Protein AF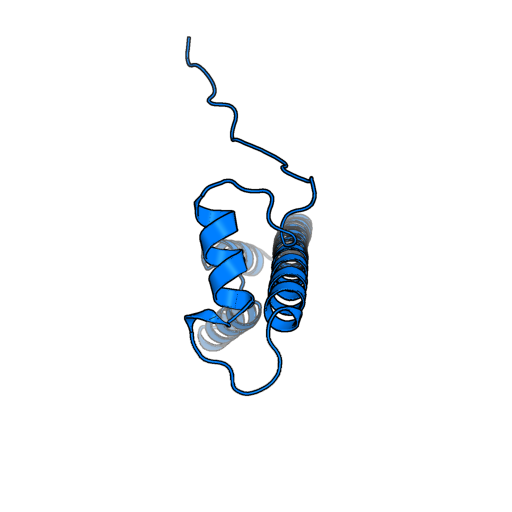-A0A8X8GC58-F1 (afdb_monomer_lite)

pLDDT: mean 84.24, std 17.7, range [37.31, 97.81]

InterPro domains:
  IPR000551 MerR-type HTH domain [PS50937] (1-28)
  IPR009061 Putative DNA-binding domain superfamily [SSF46955] (2-87)
  IPR015358 Transcription regulator MerR, DNA binding [PF09278] (3-67)

Radius of gyration: 23.02 Å; chains: 1; bounding box: 51×25×60 Å

Foldseek 3Di:
DVVVLVVQLVVCVVVVNPVVLSVVVVVCVVPVVDDCVVVVVSVVVSVVVVVVVVVVVVLVVVLVVVLVVQADDDDDPVSGRSNVLVVCVVVVHDHPSDPDDDDDDDDDPDDD

Structure (mmCIF, N/CA/C/O backbone):
data_AF-A0A8X8GC58-F1
#
_entry.id   AF-A0A8X8GC58-F1
#
loop_
_atom_site.group_PDB
_atom_site.id
_atom_site.type_symbol
_atom_site.label_atom_id
_atom_site.label_alt_id
_atom_site.label_comp_id
_atom_site.label_asym_id
_atom_site.label_entity_id
_atom_site.label_seq_id
_atom_site.pdbx_PDB_ins_code
_atom_site.Cartn_x
_atom_site.Cartn_y
_atom_site.Cartn_z
_atom_site.occupancy
_atom_site.B_iso_or_equiv
_atom_site.auth_seq_id
_atom_site.auth_comp_id
_atom_site.auth_asym_id
_atom_site.auth_atom_id
_atom_site.pdbx_PDB_model_num
ATOM 1 N N . ALA A 1 1 ? 23.093 -12.394 -20.723 1.00 66.38 1 ALA A N 1
ATOM 2 C CA . ALA A 1 1 ? 21.786 -12.603 -21.377 1.00 66.38 1 ALA A CA 1
ATOM 3 C C . ALA A 1 1 ? 20.711 -13.142 -20.417 1.00 66.38 1 ALA A C 1
ATOM 5 O O . ALA A 1 1 ? 19.969 -12.343 -19.863 1.00 66.38 1 ALA A O 1
ATOM 6 N N . HIS A 1 2 ? 20.599 -14.455 -20.147 1.00 86.88 2 HIS A N 1
ATOM 7 C CA . HIS A 1 2 ? 19.457 -14.973 -19.356 1.00 86.88 2 HIS A CA 1
ATOM 8 C C . HIS A 1 2 ? 19.470 -14.585 -17.868 1.00 86.88 2 HIS A C 1
ATOM 10 O O . HIS A 1 2 ? 18.414 -14.304 -17.302 1.00 86.88 2 HIS A O 1
ATOM 16 N N . LEU A 1 3 ? 20.651 -14.526 -17.241 1.00 93.12 3 LEU A N 1
ATOM 17 C CA . LEU A 1 3 ? 20.779 -14.131 -15.832 1.00 93.12 3 LEU A CA 1
ATOM 18 C C . LEU A 1 3 ? 20.395 -12.664 -15.596 1.00 93.12 3 LEU A C 1
ATOM 20 O O . LEU A 1 3 ? 19.714 -12.370 -14.621 1.00 93.12 3 LEU A O 1
ATOM 24 N N . GLU A 1 4 ? 20.771 -11.761 -16.503 1.00 91.38 4 GLU A N 1
ATOM 25 C CA . GLU A 1 4 ? 20.411 -10.337 -16.426 1.00 91.38 4 GLU A CA 1
ATOM 26 C C . GLU A 1 4 ? 18.901 -10.144 -16.571 1.00 91.38 4 GLU A C 1
ATOM 28 O O . GLU A 1 4 ? 18.292 -9.444 -15.766 1.00 91.38 4 GLU A O 1
ATOM 33 N N . ARG A 1 5 ? 18.269 -10.844 -17.526 1.00 93.94 5 ARG A N 1
ATOM 34 C CA . ARG A 1 5 ? 16.810 -10.809 -17.706 1.00 93.94 5 ARG A CA 1
ATOM 35 C C . ARG A 1 5 ? 16.071 -11.315 -16.465 1.00 93.94 5 ARG A C 1
ATOM 37 O O . ARG A 1 5 ? 15.082 -10.719 -16.048 1.00 93.94 5 ARG A O 1
ATOM 44 N N . LEU A 1 6 ? 16.556 -12.391 -15.842 1.00 95.31 6 LEU A N 1
ATOM 45 C CA . LEU A 1 6 ? 15.965 -12.909 -14.607 1.00 95.31 6 LEU A CA 1
ATOM 46 C C . LEU A 1 6 ? 16.179 -11.954 -13.424 1.00 95.31 6 LEU A C 1
ATOM 48 O O . LEU A 1 6 ? 15.263 -11.752 -12.626 1.00 95.31 6 LEU A O 1
ATOM 52 N N . ALA A 1 7 ? 17.363 -11.347 -13.316 1.00 95.81 7 ALA A N 1
ATOM 53 C CA . ALA A 1 7 ? 17.651 -10.342 -12.299 1.00 95.81 7 ALA A CA 1
ATOM 54 C C . ALA A 1 7 ? 16.732 -9.119 -12.441 1.00 95.81 7 ALA A C 1
ATOM 56 O O . ALA A 1 7 ? 16.198 -8.655 -11.433 1.00 95.81 7 ALA A O 1
ATOM 57 N N . PHE A 1 8 ? 16.483 -8.670 -13.675 1.00 95.38 8 PHE A N 1
ATOM 58 C CA . PHE A 1 8 ? 15.538 -7.601 -13.995 1.00 95.38 8 PHE A CA 1
ATOM 59 C C . PHE A 1 8 ? 14.116 -7.942 -13.535 1.00 95.38 8 PHE A C 1
ATOM 61 O O . PHE A 1 8 ? 13.530 -7.209 -12.741 1.00 95.38 8 PHE A O 1
ATOM 68 N N . ILE A 1 9 ? 13.595 -9.109 -13.936 1.00 95.75 9 ILE A N 1
ATOM 69 C CA . ILE A 1 9 ? 12.263 -9.580 -13.520 1.00 95.75 9 ILE A CA 1
ATOM 70 C C . ILE A 1 9 ? 12.156 -9.630 -11.994 1.00 95.75 9 ILE A C 1
ATOM 72 O O . ILE A 1 9 ? 11.184 -9.138 -11.422 1.00 95.75 9 ILE A O 1
ATOM 76 N N . ARG A 1 10 ? 13.160 -10.204 -11.320 1.00 96.75 10 ARG A N 1
ATOM 77 C CA . ARG A 1 10 ? 13.185 -10.299 -9.856 1.00 96.75 10 ARG A CA 1
ATOM 78 C C . ARG A 1 10 ? 13.156 -8.917 -9.205 1.00 96.75 10 ARG A C 1
ATOM 80 O O . ARG A 1 10 ? 12.462 -8.748 -8.207 1.00 96.75 10 ARG A O 1
ATOM 87 N N . HIS A 1 11 ? 13.878 -7.946 -9.760 1.00 96.56 11 HIS A N 1
ATOM 88 C CA . HIS A 1 11 ? 13.891 -6.580 -9.248 1.00 96.56 11 HIS A CA 1
ATOM 89 C C . HIS A 1 11 ? 12.521 -5.905 -9.400 1.00 96.56 11 HIS A C 1
ATOM 91 O O . HIS A 1 11 ? 11.982 -5.416 -8.412 1.00 96.56 11 HIS A O 1
ATOM 97 N N . CYS A 1 12 ? 11.893 -5.976 -10.577 1.00 96.25 12 CYS A N 1
ATOM 98 C CA . CYS A 1 12 ? 10.550 -5.423 -10.777 1.00 96.25 12 CYS A CA 1
ATOM 99 C C . CYS A 1 12 ? 9.503 -6.085 -9.864 1.00 96.25 12 CYS A C 1
ATOM 101 O O . CYS A 1 12 ? 8.636 -5.411 -9.311 1.00 96.25 12 CYS A O 1
ATOM 103 N N . ARG A 1 13 ? 9.597 -7.404 -9.644 1.00 95.75 13 ARG A N 1
ATOM 104 C CA . ARG A 1 13 ? 8.704 -8.127 -8.724 1.00 95.75 13 ARG A CA 1
ATOM 105 C C . ARG A 1 13 ? 8.925 -7.757 -7.258 1.00 95.75 13 ARG A C 1
ATOM 107 O O . ARG A 1 13 ? 7.961 -7.778 -6.506 1.00 95.75 13 ARG A O 1
ATOM 114 N N . ALA A 1 14 ? 10.145 -7.388 -6.865 1.00 96.00 14 ALA A N 1
ATOM 115 C CA . ALA A 1 14 ? 10.420 -6.841 -5.534 1.00 96.00 14 ALA A CA 1
ATOM 116 C C . ALA A 1 14 ? 9.814 -5.438 -5.325 1.00 96.00 14 ALA A C 1
ATOM 118 O O . ALA A 1 14 ? 9.647 -5.019 -4.186 1.00 96.00 14 ALA A O 1
ATOM 119 N N . LEU A 1 15 ? 9.456 -4.740 -6.409 1.00 94.88 15 LEU A N 1
ATOM 120 C CA . LEU A 1 15 ? 8.716 -3.471 -6.405 1.00 94.88 15 LEU A CA 1
ATOM 121 C C . LEU A 1 15 ? 7.196 -3.671 -6.563 1.00 94.88 15 LEU A C 1
ATOM 123 O O . LEU A 1 15 ? 6.477 -2.737 -6.922 1.00 94.88 15 LEU A O 1
ATOM 127 N N . ASP A 1 16 ? 6.711 -4.900 -6.362 1.00 94.62 16 ASP A N 1
ATOM 128 C CA . ASP A 1 16 ? 5.311 -5.298 -6.534 1.00 94.62 16 ASP A CA 1
ATOM 129 C C . ASP A 1 16 ? 4.718 -5.002 -7.925 1.00 94.62 16 ASP A C 1
ATOM 131 O O . ASP A 1 16 ? 3.498 -4.992 -8.097 1.00 94.62 16 ASP A O 1
ATOM 135 N N . MET A 1 17 ? 5.549 -4.827 -8.959 1.00 94.50 17 MET A N 1
ATOM 136 C CA . MET A 1 17 ? 5.047 -4.623 -10.321 1.00 94.50 17 MET A CA 1
ATOM 137 C C . MET A 1 17 ? 4.368 -5.900 -10.829 1.00 94.50 17 MET A C 1
ATOM 139 O O . MET A 1 17 ? 4.973 -6.982 -10.759 1.00 94.50 17 MET A O 1
ATOM 143 N N . PRO A 1 18 ? 3.129 -5.831 -11.345 1.00 92.88 18 PRO A N 1
ATOM 144 C CA . PRO A 1 18 ? 2.441 -6.999 -11.878 1.00 92.88 18 PRO A CA 1
ATOM 145 C C . PRO A 1 18 ? 3.184 -7.540 -13.102 1.00 92.88 18 PRO A C 1
ATOM 147 O O . PRO A 1 18 ? 3.845 -6.802 -13.829 1.00 92.88 18 PRO A O 1
ATOM 150 N N . LEU A 1 19 ? 3.062 -8.846 -13.361 1.00 93.75 19 LEU A N 1
ATOM 151 C CA . LEU A 1 19 ? 3.807 -9.500 -14.444 1.00 93.75 19 LEU A CA 1
ATOM 152 C C . LEU A 1 19 ? 3.546 -8.856 -15.819 1.00 93.75 19 LEU A C 1
ATOM 154 O O . LEU A 1 19 ? 4.457 -8.810 -16.638 1.00 93.75 19 LEU A O 1
ATOM 158 N N . ALA A 1 20 ? 2.343 -8.318 -16.043 1.00 92.62 20 ALA A N 1
ATOM 159 C CA . ALA A 1 20 ? 1.998 -7.580 -17.258 1.00 92.62 20 ALA A CA 1
ATOM 160 C C . ALA A 1 20 ? 2.880 -6.333 -17.468 1.00 92.62 20 ALA A C 1
ATOM 162 O O . ALA A 1 20 ? 3.358 -6.097 -18.576 1.00 92.62 20 ALA A O 1
ATOM 163 N N . ASP A 1 21 ? 3.166 -5.574 -16.409 1.00 93.88 21 ASP A N 1
ATOM 164 C CA . ASP A 1 21 ? 4.038 -4.399 -16.491 1.00 93.88 21 ASP A CA 1
ATOM 165 C C . ASP A 1 21 ? 5.508 -4.804 -16.630 1.00 93.88 21 ASP A C 1
ATOM 167 O O . ASP A 1 21 ? 6.243 -4.207 -17.413 1.00 93.88 21 ASP A O 1
ATOM 171 N N . VAL A 1 22 ? 5.928 -5.891 -15.972 1.00 95.38 22 VAL A N 1
ATOM 172 C CA . VAL A 1 22 ? 7.276 -6.453 -16.171 1.00 95.38 22 VAL A CA 1
ATOM 173 C C . VAL A 1 22 ? 7.485 -6.895 -17.624 1.00 95.38 22 VAL A C 1
ATOM 175 O O . VAL A 1 22 ? 8.556 -6.672 -18.181 1.00 95.38 22 VAL A O 1
ATOM 178 N N . GLN A 1 23 ? 6.474 -7.490 -18.264 1.00 93.75 23 GLN A N 1
ATOM 179 C CA . GLN A 1 23 ? 6.531 -7.864 -19.682 1.00 93.75 23 GLN A CA 1
ATOM 180 C C . GLN A 1 23 ? 6.670 -6.641 -20.597 1.00 93.75 23 GLN A C 1
ATOM 182 O O . GLN A 1 23 ? 7.476 -6.681 -21.524 1.00 93.75 23 GLN A O 1
ATOM 187 N N . ARG A 1 24 ? 5.946 -5.549 -20.318 1.00 92.38 24 ARG A N 1
ATOM 188 C CA . ARG A 1 24 ? 6.086 -4.282 -21.058 1.00 92.38 24 ARG A CA 1
ATOM 189 C C . ARG A 1 24 ? 7.485 -3.693 -20.913 1.00 92.38 24 ARG A C 1
ATOM 191 O O . ARG A 1 24 ? 8.105 -3.347 -21.910 1.00 92.38 24 ARG A O 1
ATOM 198 N N . LEU A 1 25 ? 8.015 -3.644 -19.692 1.00 93.88 25 LEU A N 1
ATOM 199 C CA . LEU A 1 25 ? 9.368 -3.142 -19.451 1.00 93.88 25 LEU A CA 1
ATOM 200 C C . LEU A 1 25 ? 10.442 -4.013 -20.115 1.00 93.88 25 LEU A C 1
ATOM 202 O O . LEU A 1 25 ? 11.418 -3.487 -20.638 1.00 93.88 25 LEU A O 1
ATOM 206 N N . LEU A 1 26 ? 10.254 -5.336 -20.138 1.00 93.56 26 LEU A N 1
ATOM 207 C CA . LEU A 1 26 ? 11.132 -6.239 -20.883 1.00 93.56 26 LEU A CA 1
ATOM 208 C C . LEU A 1 26 ? 11.086 -5.974 -22.390 1.00 93.56 26 LEU A C 1
ATOM 210 O O . LEU A 1 26 ? 12.124 -6.045 -23.035 1.00 93.56 26 LEU A O 1
ATOM 214 N N . HIS A 1 27 ? 9.909 -5.672 -22.942 1.00 91.19 27 HIS A N 1
ATOM 215 C CA . HIS A 1 27 ? 9.782 -5.318 -24.352 1.00 91.19 27 HIS A CA 1
ATOM 216 C C . HIS A 1 27 ? 10.568 -4.043 -24.673 1.00 91.19 27 HIS A C 1
ATOM 218 O O . HIS A 1 27 ? 11.361 -4.057 -25.605 1.00 91.19 27 HIS A O 1
ATOM 224 N N . LEU A 1 28 ? 10.433 -2.994 -23.859 1.00 90.25 28 LEU A N 1
ATOM 225 C CA . LEU A 1 28 ? 11.177 -1.740 -24.033 1.00 90.25 28 LEU A CA 1
ATOM 226 C C . LEU A 1 28 ? 12.694 -1.938 -23.869 1.00 90.25 28 LEU A C 1
ATOM 228 O O . LEU A 1 28 ? 13.483 -1.357 -24.605 1.00 90.25 28 LEU A O 1
ATOM 232 N N . LEU A 1 29 ? 13.121 -2.816 -22.955 1.00 89.94 29 LEU A N 1
ATOM 233 C CA . LEU A 1 29 ? 14.535 -3.174 -22.795 1.00 89.94 29 LEU A CA 1
ATOM 234 C C . LEU A 1 29 ? 15.108 -3.870 -24.043 1.00 89.94 29 LEU A C 1
ATOM 236 O O . LEU A 1 29 ? 16.268 -3.653 -24.390 1.00 89.94 29 LEU A O 1
ATOM 240 N N . ASP A 1 30 ? 14.296 -4.693 -24.711 1.00 89.88 30 ASP A N 1
ATOM 241 C CA . ASP A 1 30 ? 14.653 -5.363 -25.964 1.00 89.88 30 ASP A CA 1
ATOM 242 C C . ASP A 1 30 ? 14.650 -4.368 -27.171 1.00 89.88 30 ASP A C 1
ATOM 244 O O . ASP A 1 30 ? 15.176 -4.710 -28.231 1.00 89.88 30 ASP A O 1
ATOM 248 N N . HIS A 1 31 ? 14.134 -3.131 -27.010 1.00 88.62 31 HIS A N 1
ATOM 249 C CA . HIS A 1 31 ? 14.019 -2.082 -28.047 1.00 88.62 31 HIS A CA 1
ATOM 250 C C . HIS A 1 31 ? 14.584 -0.716 -27.578 1.00 88.62 3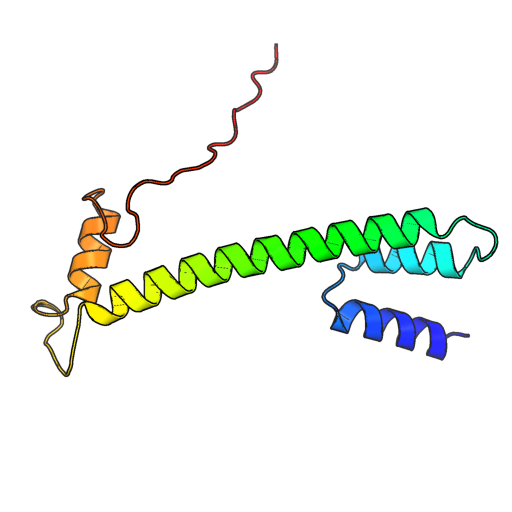1 HIS A C 1
ATOM 252 O O . HIS A 1 31 ? 13.851 0.250 -27.387 1.00 88.62 31 HIS A O 1
ATOM 258 N N . PRO A 1 32 ? 15.915 -0.573 -27.429 1.00 80.31 32 PRO A N 1
ATOM 259 C CA . PRO A 1 32 ? 16.544 0.599 -26.800 1.00 80.31 32 PRO A CA 1
ATOM 260 C C . PRO A 1 32 ? 16.491 1.904 -27.618 1.00 80.31 32 PRO A C 1
ATOM 262 O O . PRO A 1 32 ? 16.999 2.924 -27.159 1.00 80.31 32 PRO A O 1
ATOM 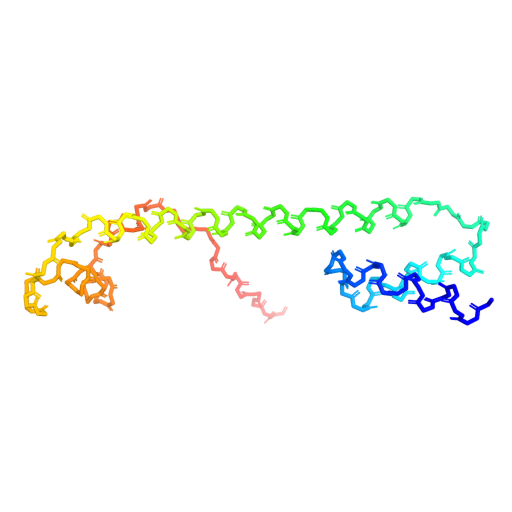265 N N . LEU A 1 33 ? 15.950 1.871 -28.840 1.00 84.31 33 LEU A N 1
ATOM 266 C CA . LEU A 1 33 ? 15.737 3.059 -29.676 1.00 84.31 33 LEU A CA 1
ATOM 267 C C . LEU A 1 33 ? 14.345 3.675 -29.477 1.00 84.31 33 LEU A C 1
ATOM 269 O O . LEU A 1 33 ? 14.086 4.751 -30.018 1.00 84.31 33 LEU A O 1
ATOM 273 N N . ASP A 1 34 ? 13.471 3.003 -28.726 1.00 81.88 34 ASP A N 1
ATOM 274 C CA . ASP A 1 34 ? 12.143 3.505 -28.401 1.00 81.88 34 ASP A CA 1
ATOM 275 C C . ASP A 1 34 ? 12.219 4.607 -27.337 1.00 81.88 34 ASP A C 1
ATOM 277 O O . ASP A 1 34 ? 13.156 4.693 -26.538 1.00 81.88 34 ASP A O 1
ATOM 281 N N . ASP A 1 35 ? 11.209 5.473 -27.334 1.00 79.75 35 ASP A N 1
ATOM 282 C CA . ASP A 1 35 ? 11.115 6.578 -26.390 1.00 79.75 35 ASP A CA 1
ATOM 283 C C . ASP A 1 35 ? 10.868 6.063 -24.961 1.00 79.75 35 ASP A C 1
ATOM 285 O O . ASP A 1 35 ? 9.983 5.238 -24.710 1.00 79.75 35 ASP A O 1
ATOM 289 N N . CYS A 1 36 ? 11.619 6.586 -23.989 1.00 87.38 36 CYS A N 1
ATOM 290 C CA . CYS A 1 36 ? 11.456 6.221 -22.587 1.00 87.38 36 CYS A CA 1
ATOM 291 C C . CYS A 1 36 ? 10.152 6.756 -21.970 1.00 87.38 36 CYS A C 1
ATOM 293 O O . CYS A 1 36 ? 9.821 6.373 -20.846 1.00 87.38 36 CYS A O 1
ATOM 295 N N . LEU A 1 37 ? 9.377 7.576 -22.694 1.00 88.56 37 LEU A N 1
ATOM 296 C CA . LEU A 1 37 ? 8.061 8.058 -22.259 1.00 88.56 37 LEU A CA 1
ATOM 297 C C . LEU A 1 37 ? 7.115 6.938 -21.800 1.00 88.56 37 LEU A C 1
ATOM 299 O O . LEU A 1 37 ? 6.348 7.135 -20.855 1.00 88.56 37 LEU A O 1
ATOM 303 N N . ASP A 1 38 ? 7.153 5.763 -22.431 1.00 86.50 38 ASP A N 1
ATOM 304 C CA . ASP A 1 38 ? 6.291 4.648 -22.025 1.00 86.50 38 ASP A CA 1
ATOM 305 C C . ASP A 1 38 ? 6.757 3.991 -20.717 1.00 86.50 38 ASP A C 1
ATOM 307 O O . ASP A 1 38 ? 5.921 3.554 -19.919 1.00 86.50 38 ASP A O 1
ATOM 311 N N . VAL A 1 39 ? 8.066 4.008 -20.434 1.00 92.00 39 VAL A N 1
ATOM 312 C CA . VAL A 1 39 ? 8.604 3.632 -19.117 1.00 92.00 39 VAL A CA 1
ATOM 313 C C . VAL A 1 39 ? 8.106 4.620 -18.066 1.00 92.00 39 VAL A C 1
ATOM 315 O O . VAL A 1 39 ? 7.536 4.202 -17.059 1.00 92.00 39 VAL A O 1
ATOM 318 N N . ASP A 1 40 ? 8.246 5.923 -18.317 1.00 93.44 40 ASP A N 1
ATOM 319 C CA . ASP A 1 40 ? 7.823 6.969 -17.379 1.00 93.44 40 ASP A CA 1
ATOM 320 C C . ASP A 1 40 ? 6.326 6.884 -17.065 1.00 93.44 40 ASP A C 1
ATOM 322 O O . ASP A 1 40 ? 5.918 6.950 -15.903 1.00 93.44 40 ASP A O 1
ATOM 326 N N . ARG A 1 41 ? 5.479 6.681 -18.080 1.00 93.50 41 ARG A N 1
ATOM 327 C CA . ARG A 1 41 ? 4.030 6.495 -17.894 1.00 93.50 41 ARG A CA 1
ATOM 328 C C . ARG A 1 41 ? 3.708 5.270 -17.047 1.00 93.50 41 ARG A C 1
ATOM 330 O O . ARG A 1 41 ? 2.855 5.358 -16.158 1.00 93.50 41 ARG A O 1
ATOM 337 N N . LEU A 1 42 ? 4.376 4.146 -17.305 1.00 93.56 42 LEU A N 1
ATOM 338 C CA . LEU A 1 42 ? 4.184 2.911 -16.548 1.00 93.56 42 LEU A CA 1
ATOM 339 C C . LEU A 1 42 ? 4.561 3.115 -15.079 1.00 93.56 42 LEU A C 1
ATOM 341 O O . LEU A 1 42 ? 3.772 2.788 -14.191 1.00 93.56 42 LEU A O 1
ATOM 345 N N . ILE A 1 43 ? 5.723 3.717 -14.816 1.00 94.88 43 ILE A N 1
ATOM 346 C CA . ILE A 1 43 ? 6.188 3.989 -13.452 1.00 94.88 43 ILE A CA 1
ATOM 347 C C . ILE A 1 43 ? 5.256 4.969 -12.734 1.00 94.88 43 ILE A C 1
ATOM 349 O O . ILE A 1 43 ? 4.872 4.705 -11.595 1.00 94.88 43 ILE A O 1
ATOM 353 N N . ASN A 1 44 ? 4.824 6.047 -13.392 1.00 95.75 44 ASN A N 1
ATOM 354 C CA . ASN A 1 44 ? 3.877 7.006 -12.817 1.00 95.75 44 ASN A CA 1
ATOM 355 C C . ASN A 1 44 ? 2.528 6.357 -12.474 1.00 95.75 44 ASN A C 1
ATOM 357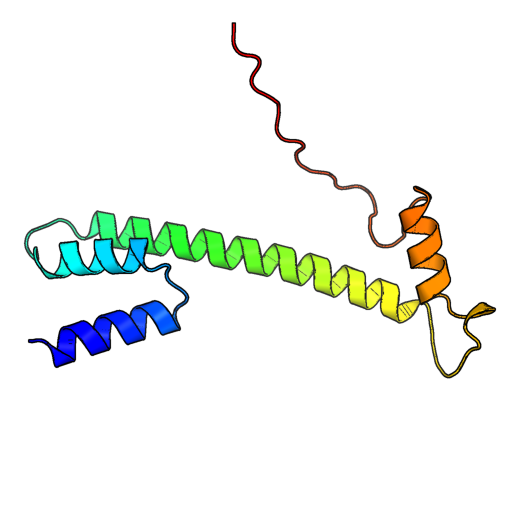 O O . ASN A 1 44 ? 1.969 6.614 -11.408 1.00 95.75 44 ASN A O 1
ATOM 361 N N . THR A 1 45 ? 2.026 5.475 -13.341 1.00 94.56 45 THR A N 1
ATOM 362 C CA . THR A 1 45 ? 0.782 4.728 -13.095 1.00 94.56 45 THR A CA 1
ATOM 363 C C . THR A 1 45 ? 0.926 3.800 -11.889 1.00 94.56 45 THR A C 1
ATOM 365 O O . THR A 1 45 ? 0.076 3.801 -10.998 1.00 94.56 45 THR A O 1
ATOM 368 N N . HIS A 1 46 ? 2.025 3.043 -11.809 1.00 95.44 46 HIS A N 1
ATOM 369 C CA . HIS A 1 46 ? 2.279 2.156 -10.671 1.00 95.44 46 HIS A CA 1
ATOM 370 C C . HIS A 1 46 ? 2.445 2.939 -9.365 1.00 95.44 46 HIS A C 1
ATOM 372 O O . HIS A 1 46 ? 1.882 2.560 -8.338 1.00 95.44 46 HIS A O 1
ATOM 378 N N . LEU A 1 47 ? 3.146 4.076 -9.404 1.00 96.31 47 LEU A N 1
ATOM 379 C CA . LEU A 1 47 ? 3.289 4.964 -8.252 1.00 96.31 47 LEU A CA 1
ATOM 380 C C . LEU A 1 47 ? 1.925 5.460 -7.754 1.00 96.31 47 LEU A C 1
ATOM 382 O O . LEU A 1 47 ? 1.661 5.394 -6.552 1.00 96.31 47 LEU A O 1
ATOM 386 N N . ALA A 1 48 ? 1.044 5.891 -8.660 1.00 96.62 48 ALA A N 1
ATOM 387 C CA . ALA A 1 48 ? -0.309 6.318 -8.311 1.00 96.62 48 ALA A CA 1
ATOM 388 C C . ALA A 1 48 ? -1.118 5.184 -7.653 1.00 96.62 48 ALA A C 1
ATOM 390 O O . ALA A 1 48 ? -1.783 5.407 -6.640 1.00 96.62 48 ALA A O 1
ATOM 391 N N . HIS A 1 49 ? -1.016 3.951 -8.160 1.00 94.56 49 HIS A N 1
ATOM 392 C CA . HIS A 1 49 ? -1.666 2.787 -7.547 1.00 94.56 49 HIS A CA 1
ATOM 393 C C . HIS A 1 49 ? -1.145 2.496 -6.134 1.00 94.56 49 HIS A C 1
ATOM 395 O O . HIS A 1 49 ? -1.937 2.269 -5.215 1.00 94.56 49 HIS A O 1
ATOM 401 N N . VAL A 1 50 ? 0.176 2.522 -5.939 1.00 96.44 50 VAL A N 1
ATOM 402 C CA . VAL A 1 50 ? 0.797 2.309 -4.623 1.00 96.44 50 VAL A CA 1
ATOM 403 C C . VAL A 1 50 ? 0.354 3.392 -3.637 1.00 96.44 50 VAL A C 1
ATOM 405 O O . VAL A 1 50 ? -0.034 3.074 -2.512 1.00 96.44 50 VAL A O 1
ATOM 408 N N . GLN A 1 51 ? 0.348 4.658 -4.060 1.00 97.31 51 GLN A N 1
ATOM 409 C CA . GLN A 1 51 ? -0.114 5.779 -3.239 1.00 97.31 51 GLN A CA 1
ATOM 410 C C . GLN A 1 51 ? -1.598 5.652 -2.873 1.00 97.31 51 GLN A C 1
ATOM 412 O O . GLN A 1 51 ? -1.949 5.839 -1.708 1.00 97.31 51 GLN A O 1
ATOM 417 N N . GLY A 1 52 ? -2.457 5.269 -3.821 1.00 97.25 52 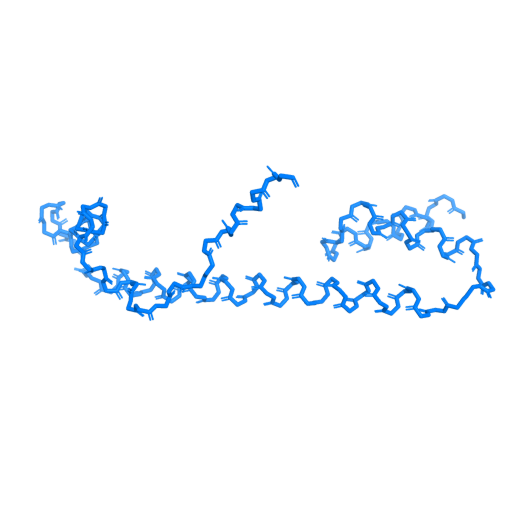GLY A N 1
ATOM 418 C CA . GLY A 1 52 ? -3.876 5.021 -3.558 1.00 97.25 52 GLY A CA 1
ATOM 419 C C . GLY A 1 52 ? -4.082 3.912 -2.524 1.00 97.25 52 GLY A C 1
ATOM 420 O O . GLY A 1 52 ? -4.788 4.102 -1.534 1.00 97.25 52 GLY A O 1
ATOM 421 N N . ARG A 1 53 ? -3.384 2.779 -2.678 1.00 96.25 53 ARG A N 1
ATOM 422 C CA . ARG A 1 53 ? -3.442 1.677 -1.706 1.00 96.25 53 ARG A CA 1
ATOM 423 C C . ARG A 1 53 ? -2.944 2.100 -0.325 1.00 96.25 53 ARG A C 1
ATOM 425 O O . ARG A 1 53 ? -3.543 1.709 0.675 1.00 96.25 53 ARG A O 1
ATOM 432 N N . LEU A 1 54 ? -1.873 2.892 -0.256 1.00 97.38 54 LEU A N 1
ATOM 433 C CA . LEU A 1 54 ? -1.359 3.417 1.007 1.00 97.38 54 LEU A CA 1
ATOM 434 C C . LEU A 1 54 ? -2.410 4.279 1.714 1.00 97.38 54 LEU A C 1
ATOM 436 O O . LEU A 1 54 ? -2.643 4.083 2.904 1.00 97.38 54 LEU A O 1
ATOM 440 N N . GLN A 1 55 ? -3.086 5.171 0.988 1.00 97.50 55 GLN A N 1
ATOM 441 C CA . GLN A 1 55 ? -4.156 6.001 1.547 1.00 97.50 55 GLN A CA 1
ATOM 442 C C . GLN A 1 55 ? -5.317 5.150 2.081 1.00 97.50 55 GLN A C 1
ATOM 444 O O . GLN A 1 55 ? -5.777 5.378 3.201 1.00 97.50 55 GLN A O 1
ATOM 449 N N . SER A 1 56 ? -5.755 4.131 1.333 1.00 95.62 56 SER A N 1
ATOM 450 C CA . SER A 1 56 ? -6.801 3.207 1.791 1.00 95.62 56 SER A CA 1
ATOM 451 C C . SER A 1 56 ? -6.383 2.440 3.049 1.00 95.62 56 SER A C 1
ATOM 453 O O . SER A 1 56 ? -7.164 2.325 3.991 1.00 95.62 56 SER A O 1
ATOM 455 N N . LEU A 1 57 ? -5.139 1.954 3.104 1.00 97.81 57 LEU A N 1
ATOM 456 C CA . LEU A 1 57 ? -4.618 1.243 4.274 1.00 97.81 57 LEU A CA 1
ATOM 457 C C . LEU A 1 57 ? -4.457 2.164 5.488 1.00 97.81 57 LEU A C 1
ATOM 459 O O . LEU A 1 57 ? -4.743 1.742 6.603 1.00 97.81 57 LEU A O 1
ATOM 463 N N . GLN A 1 58 ? -4.062 3.422 5.292 1.00 97.69 58 GLN A N 1
ATOM 464 C CA . GLN A 1 58 ? -4.015 4.425 6.359 1.00 97.69 58 GLN A CA 1
ATOM 465 C C . GLN A 1 58 ? -5.414 4.785 6.874 1.00 97.69 58 GLN A C 1
ATOM 467 O O . GLN A 1 58 ? -5.595 5.020 8.068 1.00 97.69 58 GLN A O 1
ATOM 472 N N . ALA A 1 59 ? -6.421 4.842 5.999 1.00 94.62 59 ALA A N 1
ATOM 473 C CA . ALA A 1 59 ? -7.810 5.017 6.416 1.00 94.62 59 ALA A CA 1
ATOM 474 C C . ALA A 1 59 ? -8.292 3.824 7.254 1.00 94.62 59 ALA A C 1
ATOM 476 O O . ALA A 1 59 ? -8.780 4.025 8.364 1.00 94.62 59 ALA A O 1
ATOM 477 N N . LEU A 1 60 ? -8.058 2.598 6.779 1.00 95.56 60 LEU A N 1
ATOM 478 C CA . LEU A 1 60 ? -8.395 1.378 7.512 1.00 95.56 60 LEU A CA 1
ATOM 479 C C . LEU A 1 60 ? -7.671 1.298 8.864 1.00 95.56 60 LEU A C 1
ATOM 481 O O . LEU A 1 60 ? -8.286 0.966 9.873 1.00 95.56 60 LEU A O 1
ATOM 485 N N . ALA A 1 61 ? -6.379 1.633 8.908 1.00 96.81 61 ALA A N 1
ATOM 486 C CA . ALA A 1 61 ? -5.603 1.648 10.145 1.00 96.81 61 ALA A CA 1
ATOM 487 C C . ALA A 1 61 ? -6.227 2.589 11.185 1.00 96.81 61 ALA A C 1
ATOM 489 O O . ALA A 1 61 ? -6.464 2.169 12.314 1.00 96.81 61 ALA A O 1
ATOM 490 N N . ARG A 1 62 ? -6.598 3.813 10.784 1.00 95.75 62 ARG A N 1
ATOM 491 C CA . ARG A 1 62 ? -7.283 4.770 11.670 1.00 95.75 62 ARG A CA 1
ATOM 492 C C . ARG A 1 62 ? -8.615 4.231 12.195 1.00 95.75 62 ARG A C 1
ATOM 494 O O . ARG A 1 62 ? -8.913 4.392 13.374 1.00 95.75 62 ARG A O 1
ATOM 501 N N . GLN A 1 63 ? -9.400 3.563 11.351 1.00 93.12 63 GLN A N 1
ATOM 502 C CA . GLN A 1 63 ? -10.669 2.950 11.765 1.00 93.12 63 GLN A CA 1
ATOM 503 C C . GLN A 1 63 ? -10.453 1.830 12.789 1.00 93.12 63 GLN A C 1
ATOM 505 O O . GLN A 1 63 ? -11.163 1.752 13.790 1.00 93.12 63 GLN A O 1
ATOM 510 N N . LEU A 1 64 ? -9.443 0.983 12.575 1.00 94.06 64 LEU A N 1
ATOM 511 C CA . LEU A 1 64 ? -9.093 -0.089 13.507 1.00 94.06 64 LEU A CA 1
ATOM 512 C C . LEU A 1 64 ? -8.534 0.451 14.829 1.00 94.06 64 LEU A C 1
ATOM 514 O O . LEU A 1 64 ? -8.823 -0.114 15.882 1.00 94.06 64 LEU A O 1
ATOM 518 N N . GLU A 1 65 ? -7.781 1.550 14.803 1.00 94.94 65 GLU A N 1
ATOM 519 C CA . GLU A 1 65 ? -7.311 2.246 16.007 1.00 94.94 65 GLU A CA 1
ATOM 520 C C . GLU A 1 65 ? -8.478 2.826 16.817 1.00 94.94 65 GLU A C 1
ATOM 522 O O . GLU A 1 65 ? -8.552 2.612 18.030 1.00 94.94 65 GLU A O 1
ATOM 527 N N . GLN A 1 66 ? -9.432 3.491 16.154 1.00 92.19 66 GLN A N 1
ATOM 528 C CA . GLN A 1 66 ? -10.656 3.991 16.789 1.00 92.19 66 GLN A CA 1
ATOM 529 C C . GLN A 1 66 ? -11.466 2.856 17.417 1.00 92.19 66 GLN A C 1
ATOM 531 O O . GLN A 1 66 ? -11.869 2.955 18.577 1.00 92.19 66 GLN A O 1
ATOM 536 N N . LEU A 1 67 ? -11.661 1.759 16.679 1.00 92.75 67 LEU A N 1
ATOM 537 C CA . LEU A 1 67 ? -12.346 0.574 17.181 1.00 92.75 67 LEU A CA 1
ATOM 538 C C . LEU A 1 67 ? -11.603 -0.009 18.388 1.00 92.75 67 LEU A C 1
ATOM 540 O O . LEU A 1 67 ? -12.214 -0.288 19.416 1.00 92.75 67 LEU A O 1
ATOM 544 N N . ARG A 1 68 ? -10.272 -0.137 18.316 1.00 93.62 68 ARG A N 1
ATOM 545 C CA . ARG A 1 68 ? -9.454 -0.645 19.424 1.00 93.62 68 ARG A CA 1
ATOM 546 C C . ARG A 1 68 ? -9.603 0.204 20.687 1.00 93.62 68 ARG A C 1
ATOM 548 O O . ARG A 1 68 ? -9.637 -0.367 21.779 1.00 93.62 68 ARG A O 1
ATOM 555 N N . GLY A 1 69 ? -9.739 1.522 20.539 1.00 92.31 69 GLY A N 1
ATOM 556 C CA . GLY A 1 69 ? -10.002 2.466 21.629 1.00 92.31 69 GLY A CA 1
ATOM 557 C C . GLY A 1 69 ? -11.349 2.271 22.339 1.00 92.31 69 GLY A C 1
ATOM 558 O O . GLY A 1 69 ? -11.591 2.895 23.366 1.00 92.31 69 GLY A O 1
ATOM 559 N N . ARG A 1 70 ? -12.233 1.394 21.848 1.00 91.62 70 ARG A N 1
ATOM 560 C CA . ARG A 1 70 ? -13.542 1.113 22.465 1.00 91.62 70 ARG A CA 1
ATOM 561 C C . ARG A 1 70 ? -13.494 0.069 23.576 1.00 91.62 70 ARG A C 1
ATOM 563 O O . ARG A 1 70 ? -14.492 -0.136 24.256 1.00 91.62 70 ARG A O 1
ATOM 570 N N . CYS A 1 71 ? -12.364 -0.605 23.786 1.00 94.06 71 CYS A N 1
ATOM 571 C CA . CYS A 1 71 ? -12.248 -1.636 24.815 1.00 94.06 71 CYS A CA 1
ATOM 572 C C . CYS A 1 71 ? -10.864 -1.619 25.472 1.00 94.06 71 CYS A C 1
ATOM 574 O O . CYS A 1 71 ? -9.851 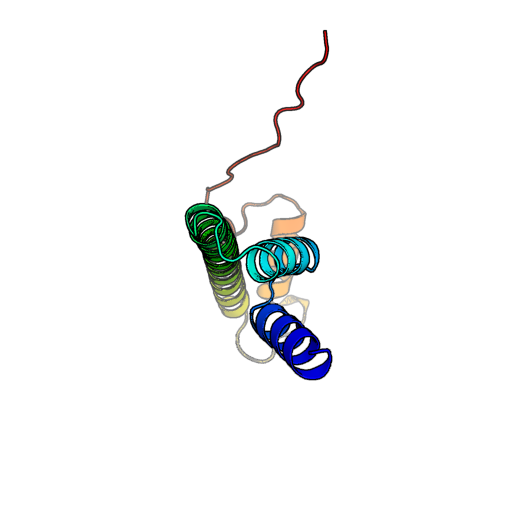-1.851 24.809 1.00 94.06 71 CYS A O 1
ATOM 576 N N . HIS A 1 72 ? -10.820 -1.437 26.793 1.00 89.69 72 HIS A N 1
ATOM 577 C CA . HIS A 1 72 ? -9.581 -1.327 27.565 1.00 89.69 72 HIS A CA 1
ATOM 578 C C . HIS A 1 72 ? -9.519 -2.397 28.659 1.00 89.69 72 HIS A C 1
ATOM 580 O O . HIS A 1 72 ? -10.444 -2.538 29.434 1.00 89.69 72 HIS A O 1
ATOM 586 N N . GLY A 1 73 ? -8.415 -3.135 28.777 1.00 84.44 73 GLY A N 1
ATOM 587 C CA . GLY A 1 73 ? -8.283 -4.161 29.821 1.00 84.44 73 GLY A CA 1
ATOM 588 C C . GLY A 1 73 ? -9.063 -5.453 29.537 1.00 84.44 73 GLY A C 1
ATOM 589 O O . GLY A 1 73 ? -9.344 -5.782 28.384 1.00 84.44 73 GLY A O 1
ATOM 590 N N . ARG A 1 74 ? -9.329 -6.239 30.590 1.00 84.88 74 ARG A N 1
ATOM 591 C CA . ARG A 1 74 ? -10.008 -7.545 30.504 1.00 84.88 74 ARG A CA 1
ATOM 592 C C . ARG A 1 74 ? -11.477 -7.374 30.874 1.00 84.88 74 ARG A C 1
ATOM 594 O O . ARG A 1 74 ? -11.796 -7.240 32.049 1.00 84.88 74 ARG A O 1
ATOM 601 N N . HIS A 1 75 ? -12.329 -7.419 29.862 1.00 88.06 75 HIS A N 1
ATOM 602 C CA . HIS A 1 75 ? -13.782 -7.391 29.985 1.00 88.06 75 HIS A CA 1
ATOM 603 C C . HIS A 1 75 ? -14.380 -8.734 29.577 1.00 88.06 75 HIS A C 1
ATOM 605 O O . HIS A 1 75 ? -13.753 -9.510 28.848 1.00 88.06 75 HIS A O 1
ATOM 611 N N . THR A 1 76 ? -15.600 -9.009 30.032 1.00 92.38 76 THR A N 1
ATOM 612 C CA . THR A 1 76 ? -16.399 -10.086 29.437 1.00 92.38 76 THR A CA 1
ATOM 613 C C . THR A 1 76 ? -16.781 -9.719 27.998 1.00 92.38 76 THR A C 1
ATOM 615 O O . THR A 1 76 ? -16.718 -8.557 27.599 1.00 92.38 76 THR A O 1
ATOM 618 N N . THR A 1 77 ? -17.191 -10.693 27.182 1.00 89.56 77 THR A N 1
ATOM 619 C CA . THR A 1 77 ? -17.648 -10.409 25.809 1.00 89.56 77 THR A CA 1
ATOM 620 C C . THR A 1 77 ? -18.874 -9.498 25.777 1.00 89.56 77 THR A C 1
ATOM 622 O O . THR A 1 77 ? -18.989 -8.685 24.866 1.00 89.56 77 THR A O 1
ATOM 625 N N . ALA A 1 78 ? -19.744 -9.588 26.789 1.00 90.19 78 ALA A N 1
ATOM 626 C CA . ALA A 1 78 ? -20.916 -8.727 26.944 1.00 90.19 78 ALA A CA 1
ATOM 627 C C . ALA A 1 78 ? -20.551 -7.251 27.200 1.00 90.19 78 ALA A C 1
ATOM 629 O O . ALA A 1 78 ? -21.305 -6.360 26.831 1.00 90.19 78 ALA A O 1
ATOM 630 N N . GLU A 1 79 ? -19.387 -6.993 27.796 1.00 91.31 79 GLU A N 1
ATOM 631 C CA . GLU A 1 79 ? -18.875 -5.651 28.112 1.00 91.31 79 GLU A CA 1
ATOM 632 C C . GLU A 1 79 ? -17.852 -5.153 27.073 1.00 91.31 79 GLU A C 1
ATOM 634 O O . GLU A 1 79 ? -17.269 -4.077 27.216 1.00 91.31 79 GLU A O 1
ATOM 639 N N . CYS A 1 80 ? -17.582 -5.940 26.028 1.00 94.69 80 CYS A N 1
ATOM 640 C CA . CYS A 1 80 ? -16.569 -5.617 25.035 1.00 94.69 80 CYS A CA 1
ATOM 641 C C . CYS A 1 80 ? -17.091 -4.563 24.052 1.00 94.69 80 CYS A C 1
ATOM 643 O O . CYS A 1 80 ? -17.797 -4.886 23.094 1.00 94.69 80 CYS A O 1
ATOM 645 N N . GLY A 1 81 ? -16.678 -3.308 24.239 1.00 91.88 81 GLY A N 1
ATOM 646 C CA . GLY A 1 81 ? -17.080 -2.201 23.364 1.00 91.88 81 GLY A CA 1
ATOM 647 C C . GLY A 1 81 ? -16.706 -2.392 21.888 1.00 91.88 81 GLY A C 1
ATOM 648 O O . GLY A 1 81 ? -17.408 -1.892 21.019 1.00 91.88 81 GLY A O 1
ATOM 649 N N . ILE A 1 82 ? -15.665 -3.180 21.581 1.00 93.94 82 ILE A N 1
ATOM 650 C CA . ILE A 1 82 ? -15.321 -3.555 20.195 1.00 93.94 82 ILE A CA 1
ATOM 651 C C . ILE A 1 82 ? -16.420 -4.423 19.573 1.00 93.94 82 ILE A C 1
ATOM 653 O O . ILE A 1 82 ? -16.844 -4.168 18.450 1.00 93.94 82 ILE A O 1
ATOM 657 N N . LEU A 1 83 ? -16.867 -5.465 20.285 1.00 93.31 83 LEU A N 1
ATOM 658 C CA . LEU A 1 83 ? -17.906 -6.366 19.779 1.00 93.31 83 LEU A CA 1
ATOM 659 C C . LEU A 1 83 ? -19.239 -5.636 19.647 1.00 93.31 83 LEU A C 1
ATOM 661 O O . LEU A 1 83 ? -19.945 -5.850 18.668 1.00 93.31 83 LEU A O 1
ATOM 665 N N . HIS A 1 84 ? -19.550 -4.758 20.600 1.00 91.50 84 HIS A N 1
ATOM 666 C CA . HIS A 1 84 ? -20.747 -3.931 20.539 1.00 91.50 84 HIS A CA 1
ATOM 667 C C . HIS A 1 84 ? -20.770 -3.051 19.278 1.00 91.50 84 HIS A C 1
ATOM 669 O O . HIS A 1 84 ? -21.734 -3.110 18.523 1.00 91.50 84 HIS A O 1
ATOM 675 N N . GLU A 1 85 ? -19.683 -2.325 18.992 1.00 91.25 85 GLU A N 1
ATOM 676 C CA . GLU A 1 85 ? -19.561 -1.479 17.791 1.00 91.25 85 GLU A CA 1
ATOM 677 C C . GLU A 1 85 ? -19.633 -2.284 16.486 1.00 91.25 85 GLU A C 1
ATOM 679 O O . GLU A 1 85 ? -20.305 -1.876 15.544 1.00 91.25 85 GLU A O 1
ATOM 684 N N . LEU A 1 86 ? -18.993 -3.457 16.422 1.00 91.75 86 LEU A N 1
ATOM 685 C CA . LEU A 1 86 ? -19.061 -4.317 15.234 1.00 91.75 86 LEU A CA 1
ATOM 686 C C . LEU A 1 86 ? -20.478 -4.850 14.975 1.00 91.75 86 LEU A C 1
ATOM 688 O O . LEU A 1 86 ? -20.892 -4.945 13.821 1.00 91.75 86 LEU A O 1
ATOM 692 N N . VAL A 1 87 ? -21.223 -5.196 16.031 1.00 91.38 87 VAL A N 1
ATOM 693 C CA . VAL A 1 87 ? -22.622 -5.635 15.914 1.00 91.38 87 VAL A CA 1
ATOM 694 C C . VAL A 1 87 ? -23.520 -4.473 15.489 1.00 91.38 87 VAL A C 1
ATOM 696 O O . VAL A 1 87 ? -24.312 -4.652 14.566 1.00 91.38 87 VAL A O 1
ATOM 699 N N . ALA A 1 88 ? -23.360 -3.293 16.094 1.00 87.62 88 ALA A N 1
ATOM 700 C CA . ALA A 1 88 ? -24.109 -2.090 15.729 1.00 87.62 88 ALA A CA 1
ATOM 701 C C . ALA A 1 88 ? -23.882 -1.711 14.252 1.00 87.62 88 ALA A C 1
ATOM 703 O O . ALA A 1 88 ? -24.836 -1.537 13.492 1.00 87.62 88 ALA A O 1
ATOM 704 N N . ALA A 1 89 ? -22.621 -1.709 13.801 1.00 85.31 89 ALA A N 1
ATOM 705 C CA . ALA A 1 89 ? -22.266 -1.444 12.407 1.00 85.31 89 ALA A CA 1
ATOM 706 C C . ALA A 1 89 ? -22.885 -2.464 11.433 1.00 85.31 89 ALA A C 1
ATOM 708 O O . ALA A 1 89 ? -23.383 -2.088 10.372 1.00 85.31 89 ALA A O 1
ATOM 709 N N . ALA A 1 90 ? -22.902 -3.754 11.791 1.00 85.06 90 ALA A N 1
ATOM 710 C CA . ALA A 1 90 ? -23.523 -4.801 10.974 1.00 85.06 90 ALA A CA 1
ATOM 711 C C . ALA A 1 90 ? -25.054 -4.664 10.874 1.00 85.06 90 ALA A C 1
ATOM 713 O O . ALA A 1 90 ? -25.653 -5.149 9.916 1.00 85.06 90 ALA A O 1
ATOM 714 N N . GLN A 1 91 ? -25.682 -4.006 11.849 1.00 86.06 91 GLN A N 1
ATOM 715 C CA . GLN A 1 91 ? -27.121 -3.738 11.888 1.00 86.06 91 GLN A CA 1
ATOM 716 C C . GLN A 1 91 ? -27.509 -2.426 11.183 1.00 86.06 91 GLN A C 1
ATOM 718 O O . GLN A 1 91 ? -28.694 -2.113 11.092 1.00 86.06 91 GLN A O 1
ATOM 723 N N . GLY A 1 92 ? -26.537 -1.686 10.634 1.00 73.81 92 GLY A N 1
ATOM 724 C CA . GLY A 1 92 ? -26.777 -0.420 9.937 1.00 73.81 92 GLY A CA 1
ATOM 725 C C . GLY A 1 92 ? -26.976 0.776 10.870 1.00 73.81 92 GLY A C 1
ATOM 726 O O . GLY A 1 92 ? -27.395 1.840 10.416 1.00 73.81 92 GLY A O 1
ATOM 727 N N . GLU A 1 93 ? -26.672 0.624 12.159 1.00 64.94 93 GLU A N 1
ATOM 728 C CA . GLU A 1 93 ? -26.563 1.750 13.080 1.00 64.94 93 GLU A CA 1
ATOM 729 C C . GLU A 1 93 ? -25.253 2.501 12.786 1.00 64.94 93 GLU A C 1
ATOM 731 O O . GLU A 1 93 ? -24.248 1.896 12.400 1.00 64.94 93 GLU A O 1
ATOM 736 N N . GLY A 1 94 ? -25.265 3.834 12.894 1.00 61.28 94 GLY A N 1
ATOM 737 C CA . GLY A 1 94 ? -24.112 4.668 12.546 1.00 61.28 94 GLY A CA 1
ATOM 738 C C . GLY A 1 94 ? -22.857 4.232 13.303 1.00 61.28 94 GLY A C 1
ATOM 739 O O . GLY A 1 94 ? -22.782 4.389 14.518 1.00 61.28 94 GLY A O 1
ATOM 740 N N . CYS A 1 95 ? -21.872 3.683 12.588 1.00 60.41 95 CYS A N 1
ATOM 741 C CA . CYS A 1 95 ? -20.600 3.296 13.187 1.00 60.41 95 CYS A CA 1
ATOM 742 C C . CYS A 1 95 ? -19.727 4.530 13.388 1.00 60.41 95 CYS A C 1
ATOM 744 O O . CYS A 1 95 ? -19.490 5.281 12.441 1.00 60.41 95 CYS A O 1
ATOM 746 N N . VAL A 1 96 ? -19.114 4.659 14.566 1.00 59.75 96 VAL A N 1
ATOM 747 C CA . VAL A 1 96 ? -18.075 5.676 14.830 1.00 59.75 96 VAL A CA 1
ATOM 748 C C . VAL A 1 96 ? -16.896 5.536 13.848 1.00 59.75 96 VAL A C 1
ATOM 750 O O . VAL A 1 96 ? -16.192 6.494 13.545 1.00 59.75 96 VAL A O 1
ATOM 753 N N . CYS A 1 97 ? -16.697 4.339 13.298 1.00 59.78 97 CYS A N 1
ATOM 754 C CA . CYS A 1 97 ? -15.679 4.052 12.297 1.00 59.78 97 CYS A CA 1
ATOM 755 C C . CYS A 1 97 ? -15.972 4.636 10.897 1.00 59.78 97 CYS A C 1
ATOM 757 O O . CYS A 1 97 ? -15.077 4.666 10.043 1.00 59.78 97 CYS A O 1
ATOM 759 N N . HIS A 1 98 ? -17.196 5.102 10.634 1.00 61.06 98 HIS A N 1
ATOM 760 C CA . HIS A 1 98 ? -17.654 5.552 9.319 1.00 61.06 98 HIS A CA 1
ATOM 761 C C . HIS A 1 98 ? -18.474 6.849 9.421 1.00 61.06 98 HIS A C 1
ATOM 763 O O . HIS A 1 98 ? -19.611 6.911 8.958 1.00 61.06 98 HIS A O 1
ATOM 769 N N . ASP A 1 99 ? -17.892 7.911 9.985 1.00 50.78 99 ASP A N 1
ATOM 770 C CA . ASP A 1 99 ? -18.448 9.262 9.836 1.00 50.78 99 ASP A CA 1
ATOM 771 C C . ASP A 1 99 ? -18.312 9.729 8.370 1.00 50.78 99 ASP A C 1
ATOM 773 O O . ASP A 1 99 ? -17.306 10.301 7.949 1.00 50.78 99 ASP A O 1
ATOM 777 N N . GLY A 1 100 ? -19.343 9.446 7.570 1.00 55.44 100 GLY A N 1
ATOM 778 C CA . GLY A 1 100 ? -19.813 10.349 6.517 1.00 55.44 100 GLY A CA 1
ATOM 779 C C . GLY A 1 100 ? -18.907 10.615 5.310 1.00 55.44 100 GLY A C 1
ATOM 780 O O . GLY A 1 100 ? -18.843 11.754 4.854 1.00 55.44 100 GLY A O 1
ATOM 781 N N . SER A 1 101 ? -18.268 9.601 4.721 1.00 43.62 101 SER A N 1
ATOM 782 C CA . SER A 1 101 ? -17.756 9.721 3.347 1.00 43.62 101 SER A CA 1
ATOM 783 C C . SER A 1 101 ? -17.871 8.397 2.599 1.00 43.62 101 SER A C 1
ATOM 785 O O . SER A 1 101 ? -16.986 7.547 2.654 1.00 43.62 101 SER A O 1
ATOM 787 N N . ALA A 1 102 ? -18.997 8.213 1.913 1.00 44.03 102 ALA A N 1
ATOM 788 C CA . ALA A 1 102 ? -19.110 7.233 0.845 1.00 44.03 102 ALA A CA 1
ATOM 789 C C . ALA A 1 102 ? -18.738 7.918 -0.479 1.00 44.03 102 ALA A C 1
ATOM 791 O O . ALA A 1 102 ? -19.461 8.822 -0.900 1.00 44.03 102 ALA A O 1
ATOM 792 N N . PRO A 1 103 ? -17.667 7.490 -1.168 1.00 43.56 103 PRO A N 1
ATOM 793 C CA . PRO A 1 103 ? -17.560 7.721 -2.595 1.00 43.56 103 PRO A CA 1
ATOM 794 C C . PRO A 1 103 ? -17.679 6.403 -3.375 1.00 43.56 103 PRO A C 1
ATOM 796 O O . PRO A 1 103 ? -16.972 5.432 -3.117 1.00 43.56 103 PRO A O 1
ATOM 799 N N . ASN A 1 104 ? -18.553 6.457 -4.383 1.00 38.72 104 ASN A N 1
ATOM 800 C CA . ASN A 1 104 ? -18.732 5.545 -5.515 1.00 38.72 104 ASN A CA 1
ATOM 801 C C . ASN A 1 104 ? -19.334 4.151 -5.280 1.00 38.72 104 ASN A C 1
ATOM 803 O O . ASN A 1 104 ? -18.641 3.150 -5.115 1.00 38.72 104 ASN A O 1
ATOM 807 N N . SER A 1 105 ? -20.655 4.080 -5.480 1.00 38.66 105 SER A N 1
ATOM 808 C CA . SER A 1 105 ? -21.256 2.941 -6.187 1.00 38.66 105 SER A CA 1
ATOM 809 C C . SER A 1 105 ? -20.816 2.977 -7.661 1.00 38.66 105 SER A C 1
ATOM 811 O O . SER A 1 105 ? -20.724 4.073 -8.215 1.00 38.66 105 SER A O 1
ATOM 813 N N . PRO A 1 106 ? -20.552 1.837 -8.323 1.00 40.22 106 PRO A N 1
ATOM 814 C CA . PRO A 1 106 ? -20.415 1.826 -9.770 1.00 40.22 106 PRO A CA 1
ATOM 815 C C . PRO A 1 106 ? -21.798 2.099 -10.368 1.00 40.22 106 PRO A C 1
ATOM 817 O O . PRO A 1 106 ? -22.732 1.325 -10.161 1.00 40.22 106 PRO A O 1
ATOM 820 N N . GLU A 1 107 ? -21.936 3.213 -11.082 1.00 40.31 107 GLU A N 1
ATOM 821 C CA . GLU A 1 107 ? -23.055 3.422 -11.995 1.00 40.31 107 GLU A CA 1
ATOM 822 C C . GLU A 1 107 ? -23.043 2.262 -12.996 1.00 40.31 107 GLU A C 1
ATOM 824 O O . GLU A 1 107 ? -22.111 2.084 -13.785 1.00 40.31 107 GLU A O 1
ATOM 829 N N . VAL A 1 108 ? -24.057 1.409 -12.896 1.00 41.47 108 VAL A N 1
ATOM 830 C CA . VAL A 1 108 ? -24.397 0.436 -13.924 1.00 41.47 108 VAL A CA 1
ATOM 831 C C . VAL A 1 108 ? -24.686 1.218 -15.202 1.00 41.47 108 VAL A C 1
ATOM 833 O O . VAL A 1 108 ? -25.677 1.935 -15.286 1.00 41.47 108 VAL A O 1
ATOM 836 N N . ILE A 1 109 ? -23.798 1.111 -16.190 1.00 41.88 109 ILE A N 1
ATOM 837 C CA . ILE A 1 109 ? -24.074 1.598 -17.541 1.00 41.88 109 ILE A CA 1
ATOM 838 C C . ILE A 1 109 ? -25.202 0.723 -18.090 1.00 41.88 109 ILE A C 1
ATOM 840 O O . ILE A 1 109 ? -25.006 -0.453 -18.402 1.00 41.88 109 ILE A O 1
ATOM 844 N N . GLU A 1 110 ? -26.396 1.303 -18.140 1.00 37.31 110 GLU A N 1
ATOM 845 C CA . GLU A 1 110 ? -27.570 0.757 -18.803 1.00 37.31 110 GLU A CA 1
ATOM 846 C C . GLU A 1 110 ? -27.264 0.671 -20.307 1.00 37.31 110 GLU A C 1
ATOM 848 O O . GLU A 1 110 ? -27.002 1.676 -20.968 1.00 37.31 110 GLU A O 1
ATOM 853 N N . ILE A 1 111 ? -27.213 -0.551 -20.838 1.00 42.94 111 ILE A N 1
ATOM 854 C CA . ILE A 1 111 ? -27.087 -0.804 -22.274 1.00 42.94 111 ILE A CA 1
ATOM 855 C C . ILE A 1 111 ? -28.466 -0.558 -22.897 1.00 42.94 111 ILE A C 1
ATOM 857 O O . ILE A 1 111 ? -29.428 -1.253 -22.566 1.00 42.94 111 ILE A O 1
ATOM 861 N N . SER A 1 112 ? -28.551 0.408 -23.811 1.00 45.56 112 SER A N 1
ATOM 862 C CA . SER A 1 112 ? -29.600 0.538 -24.832 1.00 45.56 112 SER A CA 1
ATOM 863 C C . SER A 1 112 ? -28.956 0.833 -26.177 1.00 45.56 112 SER A C 1
ATOM 865 O O . SER A 1 112 ? -28.026 1.671 -26.203 1.00 45.56 112 SER A O 1
#

Sequence (112 aa):
AHLERLAFIRHCRALDMPLADVQRLLHLLDHPLDDCLDVDRLINTHLAHVQGRLQSLQALARQLEQLRGRCHGRHTTAECGILHELVAAAQGEGCVCHDGSAPNSPEVIEIS

Secondary structure (DSSP, 8-state):
-HHHHHHHHHHHHHTT--HHHHHHHHHHHH-TTS-THHHHHHHHHHHHHHHHHHHHHHHHHHHHHHHHTT--SS--GGG-HHHHHHHHHHTT---GGG-S------------

Organism: Acidithiobacillus ferridurans (NCBI:txid1232575)